Protein AF-A0A1S2WVA4-F1 (afdb_monomer_lite)

Radius of gyration: 17.66 Å; chains: 1; bounding box: 34×41×40 Å

Structure (mmCIF, N/CA/C/O backbone):
data_AF-A0A1S2WVA4-F1
#
_entry.id   AF-A0A1S2WVA4-F1
#
loop_
_atom_site.group_PDB
_atom_site.id
_atom_site.type_symbol
_atom_site.label_atom_id
_atom_site.label_alt_id
_atom_site.label_comp_id
_atom_site.label_asym_id
_atom_site.label_entity_id
_atom_site.label_seq_id
_atom_site.pdbx_PDB_ins_code
_atom_site.Cartn_x
_atom_site.Cartn_y
_atom_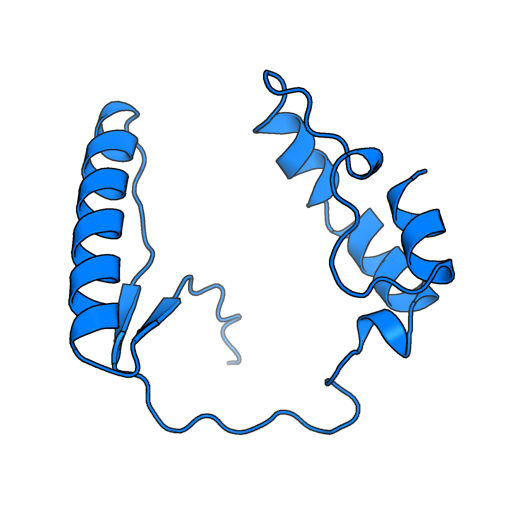site.Cartn_z
_atom_site.occupancy
_atom_site.B_iso_or_equiv
_atom_site.auth_seq_id
_atom_site.auth_comp_id
_atom_site.auth_asym_id
_atom_site.auth_atom_id
_atom_site.pdbx_PDB_model_num
ATOM 1 N N . MET A 1 1 ? -9.750 -22.360 -10.172 1.00 27.92 1 MET A N 1
ATOM 2 C CA . MET A 1 1 ? -10.402 -21.085 -9.797 1.00 27.92 1 MET A CA 1
ATOM 3 C C . MET A 1 1 ? -9.357 -20.192 -9.152 1.00 27.92 1 MET A C 1
ATOM 5 O O . MET A 1 1 ? -8.994 -20.434 -8.010 1.00 27.92 1 MET A O 1
ATOM 9 N N . ILE A 1 2 ? -8.829 -19.211 -9.879 1.00 21.02 2 ILE A N 1
ATOM 10 C CA . ILE A 1 2 ? -7.950 -18.191 -9.297 1.00 21.02 2 ILE A CA 1
ATOM 11 C C . ILE A 1 2 ? -8.889 -17.121 -8.740 1.00 21.02 2 ILE A C 1
ATOM 13 O O . ILE A 1 2 ? -9.438 -16.321 -9.492 1.00 21.02 2 ILE A O 1
ATOM 17 N N . LYS A 1 3 ? -9.180 -17.178 -7.436 1.00 23.84 3 LYS A N 1
ATOM 18 C CA . LYS A 1 3 ? -9.877 -16.079 -6.762 1.00 23.84 3 LYS A CA 1
ATOM 19 C C . LYS A 1 3 ? -8.904 -14.907 -6.732 1.00 23.84 3 LYS A C 1
ATOM 21 O O . LYS A 1 3 ? -7.840 -15.025 -6.136 1.00 23.84 3 LYS A O 1
ATOM 26 N N . ALA A 1 4 ? -9.263 -13.806 -7.385 1.00 26.45 4 ALA A N 1
ATOM 27 C CA . ALA A 1 4 ? -8.571 -12.538 -7.230 1.00 26.45 4 ALA A CA 1
ATOM 28 C C . ALA A 1 4 ? -8.513 -12.191 -5.732 1.00 26.45 4 ALA A C 1
ATOM 30 O O . ALA A 1 4 ? -9.535 -11.924 -5.098 1.00 26.45 4 ALA A O 1
ATOM 31 N N . SER A 1 5 ? -7.323 -12.272 -5.150 1.00 31.66 5 SER A N 1
ATOM 32 C CA . SER A 1 5 ? -7.047 -11.973 -3.750 1.00 31.66 5 SER A CA 1
ATOM 33 C C . SER A 1 5 ? -6.958 -10.460 -3.552 1.00 31.66 5 SER A C 1
ATOM 35 O O . SER A 1 5 ? -5.880 -9.901 -3.398 1.00 31.66 5 SER A O 1
ATOM 37 N N . ASN A 1 6 ? -8.112 -9.790 -3.536 1.00 43.84 6 ASN A N 1
ATOM 38 C CA . ASN A 1 6 ? -8.252 -8.443 -2.976 1.00 43.84 6 ASN A CA 1
ATOM 39 C C . ASN A 1 6 ? -8.321 -8.542 -1.443 1.00 43.84 6 ASN A C 1
ATOM 41 O O . ASN A 1 6 ? -9.367 -8.275 -0.851 1.00 43.84 6 ASN A O 1
ATOM 45 N N . ILE A 1 7 ? -7.248 -9.004 -0.794 1.00 52.91 7 ILE A N 1
ATOM 46 C CA . ILE A 1 7 ? -7.193 -9.082 0.670 1.00 52.91 7 ILE A CA 1
ATOM 47 C C . ILE A 1 7 ? -6.258 -7.986 1.173 1.00 52.91 7 ILE A C 1
ATOM 49 O O . ILE A 1 7 ? -5.067 -7.995 0.879 1.00 52.91 7 ILE A O 1
ATOM 53 N N . ASN A 1 8 ? -6.804 -7.038 1.934 1.00 72.12 8 ASN A N 1
ATOM 54 C CA . ASN A 1 8 ? -5.996 -6.086 2.688 1.00 72.12 8 ASN A CA 1
ATOM 55 C C . ASN A 1 8 ? -5.404 -6.830 3.891 1.00 72.12 8 ASN A C 1
ATOM 57 O O . ASN A 1 8 ? -6.137 -7.245 4.791 1.00 72.12 8 ASN A O 1
ATOM 61 N N . GLN A 1 9 ? -4.091 -7.034 3.888 1.00 84.81 9 GLN A N 1
ATOM 62 C CA . GLN A 1 9 ? -3.369 -7.778 4.919 1.00 84.81 9 GLN A CA 1
ATOM 63 C C . GLN A 1 9 ? -2.133 -6.998 5.349 1.00 84.81 9 GLN A C 1
ATOM 65 O O . GLN A 1 9 ? -1.464 -6.372 4.528 1.00 84.81 9 GLN A O 1
ATOM 70 N N . LEU A 1 10 ? -1.840 -7.056 6.642 1.00 85.00 10 LEU A N 1
ATOM 71 C CA . LEU A 1 10 ? -0.620 -6.549 7.246 1.00 85.00 10 LEU A CA 1
ATOM 72 C C . LEU A 1 10 ? 0.130 -7.731 7.860 1.00 85.00 10 LEU A C 1
ATOM 74 O O . LEU A 1 10 ? -0.429 -8.454 8.684 1.00 85.00 10 LEU A O 1
ATOM 78 N N . TYR A 1 11 ? 1.382 -7.922 7.450 1.00 87.94 11 TYR A N 1
ATOM 79 C CA . TYR A 1 11 ? 2.252 -8.973 7.970 1.00 87.94 11 TYR A CA 1
ATOM 80 C C . TYR A 1 11 ? 3.248 -8.377 8.964 1.00 87.94 11 TYR A C 1
ATOM 82 O O . TYR A 1 11 ? 3.995 -7.468 8.608 1.00 87.94 11 TYR A O 1
ATOM 90 N N . ALA A 1 12 ? 3.261 -8.881 10.197 1.00 85.31 12 ALA A N 1
ATOM 91 C CA . ALA A 1 12 ? 4.209 -8.454 11.226 1.00 85.31 12 ALA A CA 1
ATOM 92 C C . ALA A 1 12 ? 5.357 -9.467 11.357 1.00 85.31 12 ALA A C 1
ATOM 94 O O . ALA A 1 12 ? 5.121 -10.672 11.455 1.00 85.31 12 ALA A O 1
ATOM 95 N N . HIS A 1 13 ? 6.604 -8.986 11.363 1.00 83.88 13 HIS A N 1
ATOM 96 C CA . HIS A 1 13 ? 7.802 -9.832 11.452 1.00 83.88 13 HIS A CA 1
ATOM 97 C C . HIS A 1 13 ? 8.268 -10.076 12.889 1.00 83.88 13 HIS A C 1
ATOM 99 O O . HIS A 1 13 ? 8.934 -11.073 13.158 1.00 83.88 13 HIS A O 1
ATOM 105 N N . HIS A 1 14 ? 7.953 -9.161 13.804 1.00 83.75 14 HIS A N 1
ATOM 106 C CA . HIS A 1 14 ? 8.380 -9.239 15.196 1.00 83.75 14 HIS A CA 1
ATOM 107 C C . HIS A 1 14 ? 7.360 -8.593 16.137 1.00 83.75 14 HIS A C 1
ATOM 109 O O . HIS A 1 14 ? 6.536 -7.772 15.731 1.00 83.75 14 HIS A O 1
ATOM 115 N N . GLU A 1 15 ? 7.464 -8.929 17.418 1.00 86.50 15 GLU A N 1
ATOM 116 C CA . GLU A 1 15 ? 6.481 -8.588 18.450 1.00 86.50 15 GLU A CA 1
ATOM 117 C C . GLU A 1 15 ? 6.172 -7.074 18.543 1.00 86.50 15 GLU A C 1
ATOM 119 O O . GLU A 1 15 ? 4.993 -6.724 18.442 1.00 86.50 15 GLU A O 1
ATOM 124 N N . PRO A 1 16 ? 7.163 -6.154 18.499 1.00 91.12 16 PRO A N 1
ATOM 125 C CA . PRO A 1 16 ? 6.868 -4.718 18.502 1.00 91.12 16 PRO A CA 1
ATOM 126 C C . PRO A 1 16 ? 6.048 -4.217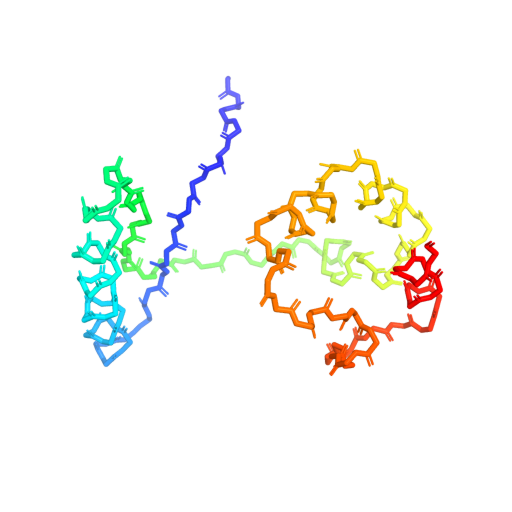 17.298 1.00 91.12 16 PRO A C 1
ATOM 128 O O . PRO A 1 16 ? 5.243 -3.300 17.431 1.00 91.12 16 PRO A O 1
ATOM 131 N N . GLN A 1 17 ? 6.219 -4.813 16.109 1.00 89.44 17 GLN A N 1
ATOM 132 C CA . GLN A 1 17 ? 5.419 -4.460 14.926 1.00 89.44 17 GLN A CA 1
ATOM 133 C C . GLN A 1 17 ? 3.973 -4.916 15.114 1.00 89.44 17 GLN A C 1
ATOM 135 O O . GLN A 1 17 ? 3.056 -4.203 14.714 1.00 89.44 17 GLN A O 1
ATOM 140 N N . ASN A 1 18 ? 3.777 -6.088 15.726 1.00 89.44 18 ASN A N 1
ATOM 141 C CA . ASN A 1 18 ? 2.453 -6.635 15.980 1.00 89.44 18 ASN A CA 1
ATOM 142 C C . ASN A 1 18 ? 1.672 -5.764 16.973 1.00 89.44 18 ASN A C 1
ATOM 144 O O . ASN A 1 18 ? 0.543 -5.384 16.680 1.00 89.44 18 ASN A O 1
ATOM 148 N N . GLN A 1 19 ? 2.298 -5.364 18.086 1.00 91.25 19 GLN A N 1
ATOM 149 C CA . GLN A 1 19 ? 1.671 -4.480 19.077 1.00 91.25 19 GLN A CA 1
ATOM 150 C C . GLN A 1 19 ? 1.212 -3.150 18.458 1.00 91.25 19 GLN A C 1
ATOM 152 O O . GLN A 1 19 ? 0.059 -2.747 18.616 1.00 91.25 19 GLN A O 1
ATOM 157 N N . VAL A 1 20 ? 2.092 -2.488 17.696 1.00 93.56 20 VAL A N 1
ATOM 158 C CA . VAL A 1 20 ? 1.769 -1.215 17.029 1.00 93.56 20 VAL A CA 1
ATOM 159 C C . VAL A 1 20 ? 0.661 -1.405 15.990 1.00 93.56 20 VAL A C 1
ATOM 161 O O . VAL A 1 20 ? -0.270 -0.600 15.915 1.00 93.56 20 VAL A O 1
ATOM 164 N N . ALA A 1 21 ? 0.729 -2.478 15.198 1.00 90.81 21 ALA A N 1
ATOM 165 C CA . ALA A 1 21 ? -0.289 -2.803 14.208 1.00 90.81 21 ALA A CA 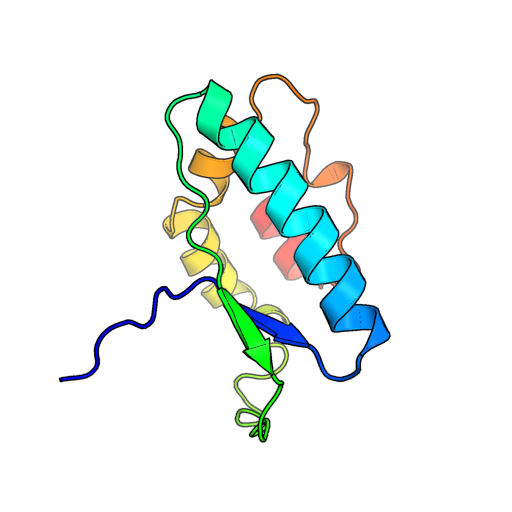1
ATOM 166 C C . ALA A 1 21 ? -1.669 -3.004 14.851 1.00 90.81 21 ALA A C 1
ATOM 168 O O . ALA A 1 21 ? -2.666 -2.480 14.344 1.00 90.81 21 ALA A O 1
ATOM 169 N N . GLU A 1 22 ? -1.734 -3.733 15.965 1.00 92.75 22 GLU A N 1
ATOM 170 C CA . GLU A 1 22 ? -2.964 -3.988 16.713 1.00 92.75 22 GLU A CA 1
ATOM 171 C C . GLU A 1 22 ? -3.538 -2.704 17.312 1.00 92.75 22 GLU A C 1
ATOM 173 O O . GLU A 1 22 ? -4.731 -2.433 17.145 1.00 92.75 22 GLU A O 1
ATOM 178 N N . GLU A 1 23 ? -2.697 -1.878 17.940 1.00 94.94 23 GLU A N 1
ATOM 179 C CA . GLU A 1 23 ? -3.114 -0.609 18.537 1.00 94.94 23 GLU A CA 1
ATOM 180 C C . GLU A 1 23 ? -3.706 0.341 17.485 1.00 94.94 23 GLU A C 1
ATOM 182 O O . GLU A 1 23 ? -4.817 0.857 17.653 1.00 94.94 23 GLU A O 1
ATOM 187 N N . VAL A 1 24 ? -3.000 0.543 16.370 1.00 93.94 24 VAL A N 1
ATOM 188 C CA . VAL A 1 24 ? -3.456 1.417 15.280 1.00 93.94 24 VAL A CA 1
ATOM 189 C C . VAL A 1 24 ? -4.724 0.859 14.635 1.00 93.94 24 VAL A C 1
ATOM 191 O O . VAL A 1 24 ? -5.679 1.602 14.408 1.00 93.94 24 VAL A O 1
ATOM 194 N N . THR A 1 25 ? -4.782 -0.452 14.388 1.00 92.06 25 THR A N 1
ATOM 195 C CA . THR A 1 25 ? -5.961 -1.094 13.787 1.00 92.06 25 THR A CA 1
ATOM 196 C C . THR A 1 25 ? -7.183 -0.988 14.694 1.00 92.06 25 THR A C 1
ATOM 198 O O . THR A 1 25 ? -8.291 -0.775 14.197 1.00 92.06 25 THR A O 1
ATOM 201 N N . LYS A 1 26 ? -7.009 -1.103 16.016 1.00 94.19 26 LYS A N 1
ATOM 202 C CA . LYS A 1 26 ? -8.087 -0.905 16.990 1.00 94.19 26 LYS A CA 1
ATOM 203 C C . LYS A 1 26 ? -8.631 0.521 16.924 1.00 94.19 26 LYS A C 1
ATOM 205 O O . LYS A 1 26 ? -9.834 0.683 16.728 1.00 94.19 26 LYS A O 1
ATOM 210 N N . LYS A 1 27 ? -7.754 1.530 16.994 1.00 95.25 27 LYS A N 1
ATOM 211 C CA . LYS A 1 27 ? -8.146 2.946 16.879 1.00 95.25 27 LYS A CA 1
ATOM 212 C C . LYS A 1 27 ? -8.886 3.212 15.566 1.00 95.25 27 LYS A C 1
ATOM 214 O O . LYS A 1 27 ? -9.963 3.796 15.571 1.00 95.25 27 LYS A O 1
ATOM 219 N N . LEU A 1 28 ? -8.375 2.701 14.443 1.00 92.50 28 LEU A N 1
ATOM 220 C CA . LEU A 1 28 ? -9.033 2.833 13.139 1.00 92.50 28 LEU A CA 1
ATOM 221 C C . LEU A 1 28 ? -10.416 2.170 13.109 1.00 92.50 28 LEU A C 1
ATOM 223 O O . LEU A 1 28 ? -11.365 2.767 12.611 1.00 92.50 28 LEU A O 1
ATOM 227 N N . LYS A 1 29 ? -10.565 0.955 13.649 1.00 93.31 29 LYS A N 1
ATOM 228 C CA . LYS A 1 29 ? -11.869 0.273 13.721 1.00 93.31 29 LYS A CA 1
ATOM 229 C C . LYS A 1 29 ? -12.882 1.070 14.538 1.00 93.31 29 LYS A C 1
ATOM 231 O O . LYS A 1 29 ? -14.038 1.160 14.133 1.00 93.31 29 LYS A O 1
ATOM 236 N N . GLU A 1 30 ? -12.457 1.634 15.663 1.00 95.31 30 GLU A N 1
ATOM 237 C CA . GLU A 1 30 ? -13.303 2.472 16.514 1.00 95.31 30 GLU A CA 1
ATOM 238 C C . GLU A 1 30 ? -13.749 3.744 15.783 1.00 95.31 30 GLU A C 1
ATOM 240 O O . GLU A 1 30 ? -14.940 4.048 15.791 1.00 95.31 30 GLU A O 1
ATOM 245 N N . GLU A 1 31 ? -12.841 4.433 15.086 1.00 93.69 31 GLU A N 1
ATOM 246 C CA . GLU A 1 31 ? -13.177 5.620 14.288 1.00 93.69 31 GLU A CA 1
ATOM 247 C C . GLU A 1 31 ? -14.130 5.295 13.129 1.00 93.69 31 GLU A C 1
ATOM 249 O O . GLU A 1 31 ? -15.185 5.912 12.999 1.00 93.69 31 GLU A O 1
ATOM 254 N N . PHE A 1 32 ? -13.827 4.279 12.317 1.00 90.75 32 PHE A N 1
ATOM 255 C CA . PHE A 1 32 ? -14.658 3.914 11.161 1.00 90.75 32 PHE A CA 1
ATOM 256 C C . PHE A 1 32 ? -16.052 3.429 11.574 1.00 90.75 32 PHE A C 1
ATOM 258 O O . PHE A 1 32 ? -17.039 3.711 10.887 1.00 90.75 32 PHE A O 1
ATOM 265 N N . LYS A 1 33 ? -16.166 2.763 12.731 1.00 93.38 33 LYS A N 1
ATOM 266 C CA . LYS A 1 33 ? -17.458 2.337 13.279 1.00 93.38 33 LYS A CA 1
ATOM 267 C C . LYS A 1 33 ? -18.389 3.524 13.550 1.00 93.38 33 LYS A C 1
ATOM 269 O O . LYS A 1 33 ? -19.590 3.378 13.343 1.00 93.38 33 LYS A O 1
ATOM 274 N N . LYS A 1 34 ? -17.867 4.701 13.933 1.00 94.94 34 LYS A N 1
ATOM 275 C CA . LYS A 1 34 ? -18.670 5.934 14.116 1.00 94.94 34 LYS A CA 1
ATOM 276 C C . LYS A 1 34 ? -19.354 6.390 12.822 1.00 94.94 34 LYS A C 1
ATOM 278 O O . LYS A 1 34 ? -20.366 7.079 12.876 1.00 94.94 34 LYS A O 1
ATOM 283 N N . HIS A 1 35 ? -18.822 5.977 11.673 1.00 91.94 35 HIS A N 1
ATOM 284 C CA . HIS A 1 35 ? -19.337 6.297 10.343 1.00 91.94 35 HIS A CA 1
ATOM 285 C C . HIS A 1 35 ? -20.070 5.117 9.681 1.00 91.94 35 HIS A C 1
ATOM 287 O O . HIS A 1 35 ? -20.273 5.133 8.469 1.00 91.94 35 HIS A O 1
ATOM 293 N N . ASN A 1 36 ? -20.459 4.083 10.442 1.00 92.31 36 ASN A N 1
ATOM 294 C CA . ASN A 1 36 ? -21.046 2.838 9.925 1.00 92.31 36 ASN A CA 1
ATOM 295 C C . ASN A 1 36 ? -20.174 2.146 8.858 1.00 92.31 36 ASN A C 1
ATOM 297 O O . ASN A 1 36 ? -20.678 1.474 7.958 1.00 92.31 36 ASN A O 1
ATOM 301 N N . GLN A 1 37 ? -18.852 2.296 8.963 1.00 89.44 37 GLN A N 1
ATOM 302 C CA . GLN A 1 37 ? -17.880 1.652 8.088 1.00 89.44 37 GLN A CA 1
ATOM 303 C C . GLN A 1 37 ? -17.104 0.573 8.847 1.00 89.44 37 GLN A C 1
ATOM 305 O O . GLN A 1 37 ? -16.945 0.625 10.066 1.00 89.44 37 GLN A O 1
ATOM 310 N N . SER A 1 38 ? -16.619 -0.431 8.118 1.00 90.25 38 SER A N 1
ATOM 311 C CA . SER A 1 38 ? -15.857 -1.550 8.678 1.00 90.25 38 SER A CA 1
ATOM 312 C C . SER A 1 38 ? -14.447 -1.592 8.102 1.00 90.25 38 SER A C 1
ATOM 314 O O . SER A 1 38 ? -14.254 -1.474 6.893 1.00 90.25 38 SER A O 1
ATOM 316 N N . VAL A 1 39 ? -13.461 -1.811 8.972 1.00 88.88 39 VAL A N 1
ATOM 317 C CA . VAL A 1 39 ? -12.069 -2.060 8.577 1.00 88.88 39 VAL A CA 1
ATOM 318 C C . VAL A 1 39 ? -11.846 -3.569 8.509 1.00 88.88 39 VAL A C 1
ATOM 320 O O . VAL A 1 39 ? -11.863 -4.253 9.534 1.00 88.88 39 VAL A O 1
ATOM 323 N N . TYR A 1 40 ? -11.626 -4.080 7.297 1.00 89.81 40 TYR A N 1
ATOM 324 C CA . TYR A 1 40 ? -11.460 -5.514 7.021 1.00 89.81 40 TYR A CA 1
ATOM 325 C C . TYR A 1 40 ? -10.003 -5.997 7.039 1.00 89.81 40 TYR A C 1
ATOM 327 O O . TYR A 1 40 ? -9.759 -7.190 6.867 1.00 89.81 40 TYR A O 1
ATOM 335 N N . THR A 1 41 ? -9.036 -5.093 7.228 1.00 89.44 41 THR A N 1
ATOM 336 C CA . THR A 1 41 ? -7.609 -5.435 7.216 1.00 89.44 41 THR A CA 1
ATOM 337 C C . THR A 1 41 ? -7.274 -6.428 8.326 1.00 89.44 41 THR A C 1
ATOM 339 O O . THR A 1 41 ? -7.610 -6.207 9.493 1.00 89.44 41 THR A O 1
ATOM 342 N N . GLN A 1 42 ? -6.610 -7.520 7.953 1.00 89.25 42 GLN A N 1
ATOM 343 C CA . GLN A 1 42 ? -6.159 -8.558 8.880 1.00 89.25 42 GLN A CA 1
ATOM 344 C C . GLN A 1 42 ? -4.692 -8.341 9.248 1.00 89.25 42 GLN A C 1
ATOM 346 O O . GLN A 1 42 ? -3.890 -7.994 8.381 1.00 89.25 42 GLN A O 1
ATOM 351 N N . ILE A 1 43 ? -4.351 -8.582 10.513 1.00 89.62 43 ILE A N 1
ATOM 352 C CA . ILE A 1 43 ? -2.965 -8.662 10.981 1.00 89.62 43 ILE A CA 1
ATOM 353 C C . ILE A 1 43 ? -2.613 -10.143 11.039 1.00 89.62 43 ILE A C 1
ATOM 355 O O . ILE A 1 43 ? -3.309 -10.918 11.696 1.00 89.62 43 ILE A O 1
ATOM 359 N N . LEU A 1 44 ? -1.580 -10.537 10.304 1.00 90.19 44 LEU A N 1
ATOM 360 C CA . LEU A 1 44 ? -1.119 -11.915 10.215 1.00 90.19 44 LEU A CA 1
ATOM 361 C C . LEU A 1 44 ? 0.365 -11.985 10.594 1.00 90.19 44 LEU A C 1
ATOM 363 O O . LEU A 1 44 ? 1.119 -11.053 10.298 1.00 90.19 44 LEU A O 1
ATOM 367 N N . PRO A 1 45 ? 0.823 -13.087 11.210 1.00 88.62 45 PRO A N 1
ATOM 368 C CA . PRO A 1 45 ? 2.251 -13.315 11.364 1.00 88.62 45 PRO A CA 1
ATOM 369 C C . PRO A 1 45 ? 2.896 -13.412 9.978 1.00 88.62 45 PRO A C 1
ATOM 371 O O . PRO A 1 45 ? 2.355 -14.058 9.075 1.00 88.62 45 PRO A O 1
ATOM 374 N N . SER A 1 46 ? 4.051 -12.770 9.796 1.00 89.06 46 SER A N 1
ATOM 375 C CA . SER A 1 46 ? 4.812 -12.929 8.560 1.00 89.06 46 SER A CA 1
ATOM 376 C C . SER A 1 46 ? 5.235 -14.383 8.399 1.00 89.06 46 SER A C 1
ATOM 378 O O . SER A 1 46 ? 5.864 -14.970 9.277 1.00 89.06 46 SER A O 1
ATOM 380 N N . THR A 1 47 ? 4.938 -14.948 7.235 1.00 88.31 47 THR A N 1
ATOM 381 C CA . THR A 1 47 ? 5.430 -16.263 6.819 1.00 88.31 47 THR A CA 1
ATOM 382 C C . THR A 1 47 ? 6.585 -16.103 5.831 1.00 88.31 47 THR A C 1
ATOM 384 O O . THR A 1 47 ? 7.128 -15.011 5.657 1.00 88.31 47 THR A O 1
ATOM 387 N N . HIS A 1 48 ? 6.955 -17.190 5.152 1.00 90.94 48 HIS A N 1
ATOM 388 C CA . HIS A 1 48 ? 7.917 -17.157 4.056 1.00 90.94 48 HIS A CA 1
ATOM 389 C C . HIS A 1 48 ? 7.481 -16.168 2.967 1.00 90.94 48 HIS A C 1
ATOM 391 O O . HIS A 1 48 ? 6.369 -16.259 2.445 1.00 90.94 48 HIS A O 1
ATOM 397 N N . PHE A 1 49 ? 8.379 -15.245 2.621 1.00 90.50 49 PHE A N 1
ATOM 398 C CA . PHE A 1 49 ? 8.219 -14.332 1.497 1.00 90.50 49 PHE A CA 1
ATOM 399 C C . PHE A 1 49 ? 9.009 -14.859 0.299 1.00 90.50 49 PHE A C 1
ATOM 401 O O . PHE A 1 49 ? 10.240 -14.908 0.322 1.00 90.50 49 PHE A O 1
ATOM 408 N N . TYR A 1 50 ? 8.299 -15.243 -0.759 1.00 93.06 50 TYR A N 1
ATOM 409 C CA . TYR A 1 50 ? 8.914 -15.627 -2.024 1.00 93.06 50 TYR A CA 1
ATOM 410 C C . TYR A 1 50 ? 9.056 -14.388 -2.895 1.00 93.06 50 TYR A C 1
ATOM 412 O O . TYR A 1 50 ? 8.066 -13.782 -3.306 1.00 93.06 50 TYR A O 1
ATOM 420 N N . LYS A 1 51 ? 10.301 -14.002 -3.171 1.00 94.19 51 LYS A N 1
ATOM 421 C CA . LYS A 1 51 ? 10.582 -12.878 -4.059 1.00 94.19 51 LYS A CA 1
ATOM 422 C C . LYS A 1 51 ? 10.000 -13.171 -5.445 1.00 94.19 51 LYS A C 1
ATOM 424 O O . LYS A 1 51 ? 10.339 -14.186 -6.047 1.00 94.19 51 LYS A O 1
ATOM 429 N N . ALA A 1 52 ? 9.168 -12.261 -5.950 1.00 92.75 52 ALA A N 1
ATOM 430 C CA . ALA A 1 52 ? 8.668 -12.332 -7.320 1.00 92.75 52 ALA A CA 1
ATOM 431 C C . ALA A 1 52 ? 9.819 -12.243 -8.336 1.00 92.75 52 ALA A C 1
ATOM 433 O O . ALA A 1 52 ? 10.876 -11.666 -8.050 1.00 92.75 52 ALA A O 1
ATOM 434 N N . GLU A 1 53 ? 9.601 -12.769 -9.536 1.00 94.88 53 GLU A N 1
ATOM 435 C CA . GLU A 1 53 ? 10.584 -12.795 -10.613 1.00 94.88 53 GLU A CA 1
ATOM 436 C C . GLU A 1 53 ? 11.129 -11.397 -10.944 1.00 94.88 53 GLU A C 1
ATOM 438 O O . GLU A 1 53 ? 10.486 -10.363 -10.740 1.00 94.88 53 GLU A O 1
ATOM 443 N N . SER A 1 54 ? 12.338 -11.353 -11.507 1.00 94.75 54 SER A N 1
ATOM 444 C CA . SER A 1 54 ? 13.060 -10.105 -11.785 1.00 94.75 54 SER A CA 1
ATOM 445 C C . SER A 1 54 ? 12.292 -9.127 -12.679 1.00 94.75 54 SER A C 1
ATOM 447 O O . SER A 1 54 ? 12.495 -7.917 -12.566 1.00 94.75 54 SER A O 1
ATOM 449 N N . TYR A 1 55 ? 11.403 -9.613 -13.547 1.00 93.00 55 TYR A N 1
ATOM 450 C CA . TYR A 1 55 ? 10.591 -8.764 -14.420 1.00 93.00 55 TYR A CA 1
ATOM 451 C C . TYR A 1 55 ? 9.447 -8.044 -13.683 1.00 93.00 55 TYR A C 1
ATOM 453 O O . TYR A 1 55 ? 8.988 -7.005 -14.158 1.00 93.00 55 TYR A O 1
ATOM 461 N N . HIS A 1 56 ? 9.002 -8.557 -12.530 1.00 93.38 56 HIS A N 1
ATOM 462 C CA . HIS A 1 56 ? 7.982 -7.919 -11.692 1.00 93.38 56 HIS A CA 1
ATOM 463 C C . HIS A 1 56 ? 8.551 -6.827 -10.788 1.00 93.38 56 HIS A C 1
ATOM 465 O O . HIS A 1 56 ? 7.862 -5.852 -10.486 1.00 93.38 56 HIS A O 1
ATOM 471 N N . GLN A 1 57 ? 9.809 -6.977 -10.372 1.00 93.31 57 GLN A N 1
ATOM 472 C CA . GLN A 1 57 ? 10.502 -5.970 -9.571 1.00 93.31 57 GLN A CA 1
ATOM 473 C C . GLN A 1 57 ? 10.588 -4.662 -10.363 1.00 93.31 57 GLN A C 1
ATOM 475 O O . GLN A 1 57 ? 10.930 -4.690 -11.547 1.00 93.31 57 GLN A O 1
ATOM 480 N N . ASP A 1 58 ? 10.268 -3.530 -9.740 1.00 88.62 58 ASP A N 1
ATOM 481 C CA . ASP A 1 58 ? 10.358 -2.196 -10.355 1.00 88.62 58 ASP A CA 1
ATOM 482 C C . ASP A 1 58 ? 9.613 -2.083 -11.695 1.00 88.62 58 ASP A C 1
ATOM 484 O O . ASP A 1 58 ? 10.027 -1.371 -12.611 1.00 88.62 58 ASP A O 1
ATOM 488 N N . TYR A 1 59 ? 8.495 -2.807 -11.844 1.00 88.38 59 TYR A N 1
ATOM 489 C CA . TYR A 1 59 ? 7.763 -2.876 -13.113 1.00 88.38 59 TYR A CA 1
ATOM 490 C C . TYR A 1 59 ? 7.405 -1.489 -13.669 1.00 88.38 59 TYR A C 1
ATOM 492 O O . TYR A 1 59 ? 7.521 -1.251 -14.872 1.00 88.38 59 TYR A O 1
ATOM 500 N N . HIS A 1 60 ? 7.012 -0.564 -12.791 1.00 84.38 60 HIS A N 1
ATOM 501 C CA . HIS A 1 60 ? 6.679 0.813 -13.149 1.00 84.38 60 HIS A CA 1
ATOM 502 C C . HIS A 1 60 ? 7.871 1.611 -13.705 1.00 84.38 60 HIS A C 1
ATOM 504 O O . HIS A 1 60 ? 7.666 2.476 -14.552 1.00 84.38 60 HIS A O 1
ATOM 510 N N . HIS A 1 61 ? 9.104 1.289 -13.299 1.00 84.31 61 HIS A N 1
ATOM 511 C CA . HIS A 1 61 ? 10.326 1.867 -13.869 1.00 84.31 61 HIS A CA 1
ATOM 512 C C . HIS A 1 61 ? 10.699 1.229 -15.198 1.00 84.31 61 HIS A C 1
ATOM 514 O O . HIS A 1 61 ? 11.082 1.923 -16.134 1.00 84.31 61 HIS A O 1
ATOM 520 N N . LYS A 1 62 ? 10.575 -0.099 -15.291 1.00 88.12 62 LYS A N 1
ATOM 521 C CA . LYS A 1 62 ? 10.943 -0.869 -16.489 1.00 88.12 62 LYS A CA 1
ATOM 522 C C . LYS A 1 62 ? 9.966 -0.656 -17.646 1.00 88.12 62 LYS A C 1
ATOM 524 O O . LYS A 1 62 ? 10.362 -0.722 -18.805 1.00 88.12 62 LYS A O 1
ATOM 529 N N . ASN A 1 63 ? 8.687 -0.415 -17.347 1.00 88.25 63 ASN A N 1
ATOM 530 C CA . ASN A 1 63 ? 7.609 -0.301 -18.333 1.00 88.25 63 ASN A CA 1
ATOM 531 C C . ASN A 1 63 ? 6.729 0.946 -18.101 1.00 88.25 63 ASN A C 1
ATOM 533 O O . ASN A 1 63 ? 5.505 0.815 -17.980 1.00 88.25 63 ASN A O 1
ATOM 537 N N . PRO A 1 64 ? 7.302 2.166 -18.084 1.00 86.38 64 PRO A N 1
ATOM 538 C CA . PRO A 1 64 ? 6.607 3.372 -17.628 1.00 86.38 64 PRO A CA 1
ATOM 539 C C . PRO A 1 64 ? 5.364 3.687 -18.467 1.00 86.38 64 PRO A C 1
ATOM 541 O O . PRO A 1 64 ? 4.316 4.003 -17.915 1.00 86.38 64 PRO A O 1
ATOM 544 N N . LYS A 1 65 ? 5.416 3.496 -19.794 1.00 87.56 65 LYS A N 1
ATOM 545 C CA . LYS A 1 65 ? 4.263 3.718 -20.690 1.00 87.56 65 LYS A CA 1
ATOM 546 C C . LYS A 1 65 ? 3.104 2.749 -20.426 1.00 87.56 65 LYS A C 1
ATOM 548 O O . LYS A 1 65 ? 1.950 3.166 -20.387 1.00 87.56 65 LYS A O 1
ATOM 553 N N . ARG A 1 66 ? 3.397 1.455 -20.239 1.00 89.19 66 ARG A N 1
ATOM 554 C CA . ARG A 1 66 ? 2.363 0.432 -19.982 1.00 89.19 66 ARG A CA 1
ATOM 555 C C . ARG A 1 66 ? 1.748 0.612 -18.603 1.00 89.19 66 ARG A C 1
ATOM 557 O O . ARG A 1 66 ? 0.530 0.554 -18.461 1.00 89.19 66 ARG A O 1
ATOM 564 N N . TYR A 1 67 ? 2.588 0.865 -17.603 1.00 87.12 67 TYR A N 1
ATOM 565 C CA . TYR A 1 67 ? 2.118 1.132 -16.254 1.00 87.12 67 TYR A CA 1
ATOM 566 C C . TYR A 1 67 ? 1.297 2.425 -16.188 1.00 87.12 67 TYR A C 1
ATOM 568 O O . TYR A 1 67 ? 0.249 2.432 -15.551 1.00 87.12 67 TYR A O 1
ATOM 576 N N . CYS A 1 68 ? 1.705 3.470 -16.917 1.00 85.00 68 CYS A N 1
ATOM 577 C CA . CYS A 1 68 ? 0.942 4.707 -17.070 1.00 85.00 68 CYS A CA 1
ATOM 578 C C . CYS A 1 68 ? -0.467 4.452 -17.617 1.00 85.00 68 CYS A C 1
ATOM 580 O O . CYS A 1 68 ? -1.441 4.849 -16.987 1.00 85.00 68 CYS A O 1
ATOM 582 N N . TYR A 1 69 ? -0.586 3.733 -18.739 1.00 88.56 69 TYR A N 1
ATOM 583 C CA . TYR A 1 69 ? -1.883 3.395 -19.334 1.00 88.56 69 TYR A CA 1
ATOM 584 C C . TYR A 1 69 ? -2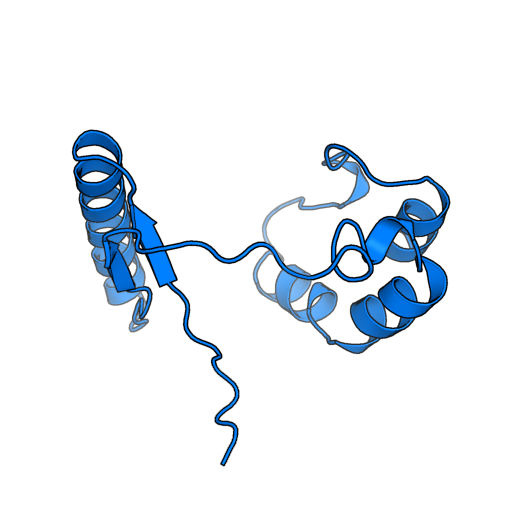.798 2.637 -18.358 1.00 88.56 69 TYR A C 1
ATOM 586 O O . TYR A 1 69 ? -3.973 2.968 -18.213 1.00 88.56 69 TYR A O 1
ATOM 594 N N . TYR A 1 70 ? -2.253 1.649 -17.642 1.00 90.00 70 TYR A N 1
ATOM 595 C CA . TYR A 1 70 ? -2.999 0.944 -16.599 1.00 90.00 70 TYR A CA 1
ATOM 596 C C . TYR A 1 70 ? -3.426 1.886 -15.463 1.00 90.00 70 TYR A C 1
ATOM 598 O O . TYR A 1 70 ? -4.579 1.858 -15.038 1.00 90.00 70 TYR A O 1
ATOM 606 N N . ARG A 1 71 ? -2.509 2.724 -14.964 1.00 86.56 71 ARG A N 1
ATOM 607 C CA . ARG A 1 71 ? -2.744 3.608 -13.818 1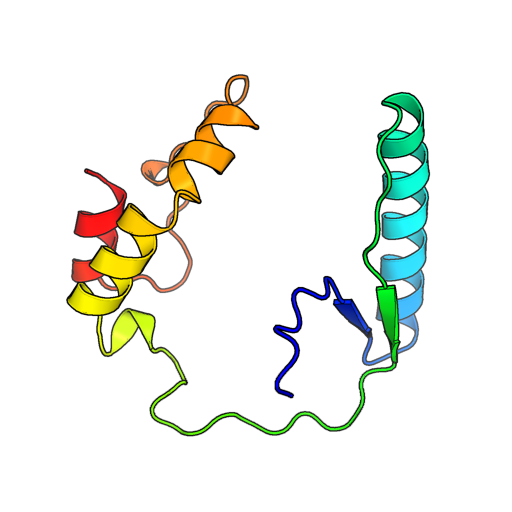.00 86.56 71 ARG A CA 1
ATOM 608 C C . ARG A 1 71 ? -3.820 4.651 -14.108 1.00 86.56 71 ARG A C 1
ATOM 610 O O . ARG A 1 71 ? -4.736 4.785 -13.302 1.00 86.56 71 ARG A O 1
ATOM 617 N N . THR A 1 72 ? -3.748 5.324 -15.252 1.00 85.00 72 THR A N 1
ATOM 618 C CA . THR A 1 72 ? -4.754 6.320 -15.648 1.00 85.00 72 THR A CA 1
ATOM 619 C C . THR A 1 72 ? -6.110 5.667 -15.931 1.00 85.00 72 THR A C 1
ATOM 621 O O . THR A 1 72 ? -7.146 6.233 -15.593 1.00 85.00 72 THR A O 1
ATOM 624 N N . GLY A 1 73 ? -6.124 4.437 -16.459 1.00 87.62 73 GLY A N 1
ATOM 625 C CA . GLY A 1 73 ? -7.350 3.682 -16.737 1.00 87.62 73 GLY A CA 1
ATOM 626 C C . GLY A 1 73 ? -7.999 2.990 -15.529 1.00 87.62 73 GLY A C 1
ATOM 627 O O . GLY A 1 73 ? -9.183 2.671 -15.580 1.00 87.62 73 GLY A O 1
ATOM 628 N N . CYS A 1 74 ? -7.274 2.750 -14.429 1.00 88.81 74 CYS A N 1
ATOM 629 C CA . CYS A 1 74 ? -7.793 1.952 -13.306 1.00 88.81 74 CYS A CA 1
ATOM 630 C C . CYS A 1 74 ? -8.784 2.692 -12.388 1.00 88.81 74 CYS A C 1
ATOM 632 O O . CYS A 1 74 ? -9.304 2.096 -11.447 1.00 88.81 74 CYS A O 1
ATOM 634 N N . GLY A 1 75 ? -9.012 3.994 -12.602 1.00 87.56 75 GLY A N 1
ATOM 635 C CA . GLY A 1 75 ? -9.930 4.808 -11.792 1.00 87.56 75 GLY A CA 1
ATOM 636 C C . GLY A 1 75 ? -9.445 5.103 -10.366 1.00 87.56 75 GLY A C 1
ATOM 637 O O . GLY A 1 75 ? -10.167 5.724 -9.580 1.00 87.56 75 GLY A O 1
ATOM 638 N N . ARG A 1 76 ? -8.217 4.697 -10.016 1.00 86.31 76 ARG A N 1
ATOM 639 C CA . ARG A 1 76 ? -7.633 4.944 -8.693 1.00 86.31 76 ARG A CA 1
ATOM 640 C C . ARG A 1 76 ? -7.510 6.433 -8.408 1.00 86.31 76 ARG A C 1
ATOM 642 O O . ARG A 1 76 ? -7.937 6.865 -7.345 1.00 86.31 76 ARG A O 1
ATOM 649 N N . ASP A 1 77 ? -6.978 7.205 -9.350 1.00 81.62 77 ASP A N 1
ATOM 650 C CA . ASP A 1 77 ? -6.720 8.633 -9.132 1.00 81.62 77 ASP A CA 1
ATOM 651 C C . ASP A 1 77 ? -8.034 9.424 -9.005 1.00 81.62 77 ASP A C 1
ATOM 653 O O . ASP A 1 77 ? -8.168 10.258 -8.115 1.00 81.62 77 ASP A O 1
ATOM 657 N N . LEU A 1 78 ? -9.068 9.057 -9.775 1.00 83.50 78 LEU A N 1
ATOM 658 C CA . LEU A 1 78 ? -10.428 9.587 -9.604 1.00 83.50 78 LEU A CA 1
ATOM 659 C C . LEU A 1 78 ? -11.001 9.279 -8.212 1.00 83.50 78 LEU A C 1
ATOM 661 O O . LEU A 1 78 ? -11.614 10.139 -7.581 1.00 83.50 78 LEU A O 1
ATOM 665 N N . THR A 1 79 ? -10.798 8.052 -7.724 1.00 86.88 79 THR A N 1
ATOM 666 C CA . THR A 1 79 ? -11.279 7.622 -6.403 1.00 86.88 79 THR A CA 1
ATOM 667 C C . THR A 1 79 ? -10.564 8.373 -5.287 1.00 86.88 79 THR A C 1
ATOM 669 O O . THR A 1 79 ? -11.218 8.867 -4.373 1.00 86.88 79 THR A O 1
ATOM 672 N N . VAL A 1 80 ? -9.237 8.502 -5.375 1.00 83.25 80 VAL A N 1
ATOM 673 C CA . VAL A 1 80 ? -8.430 9.272 -4.421 1.00 83.25 80 VAL A CA 1
ATOM 674 C C . VAL A 1 80 ? -8.908 10.723 -4.406 1.00 83.25 80 VAL A C 1
ATOM 676 O O . VAL A 1 80 ? -9.308 11.204 -3.350 1.00 83.25 80 VAL A O 1
ATOM 679 N N . ASN A 1 81 ? -9.012 11.379 -5.564 1.00 79.94 81 ASN A N 1
ATOM 680 C CA . ASN A 1 81 ? -9.513 12.753 -5.640 1.00 79.94 81 ASN A CA 1
ATOM 681 C C . ASN A 1 81 ? -10.909 12.901 -5.024 1.00 79.94 81 ASN A C 1
ATOM 683 O O . ASN A 1 81 ? -11.165 13.894 -4.358 1.00 79.94 81 ASN A O 1
ATOM 687 N N . LYS A 1 82 ? -11.800 11.914 -5.192 1.00 85.44 82 LYS A N 1
ATOM 688 C CA . LYS A 1 82 ? -13.144 11.918 -4.593 1.00 85.44 82 LYS A CA 1
ATOM 689 C C . LYS A 1 82 ? -13.143 11.745 -3.071 1.00 85.44 82 LYS A C 1
ATOM 691 O O . LYS A 1 82 ? -13.952 12.368 -2.395 1.00 85.44 82 LYS A O 1
ATOM 696 N N . VAL A 1 83 ? -12.280 10.888 -2.533 1.00 85.00 83 VAL A N 1
ATOM 697 C CA . VAL A 1 83 ? -12.181 10.655 -1.081 1.00 85.00 83 VAL A CA 1
ATOM 698 C C . VAL A 1 83 ? -11.541 11.853 -0.378 1.00 85.00 83 VAL A C 1
ATOM 700 O O . VAL A 1 83 ? -11.940 12.210 0.727 1.00 85.00 83 VAL A O 1
ATOM 703 N N . TRP A 1 84 ? -10.579 12.495 -1.035 1.00 81.12 84 TRP A N 1
ATOM 704 C CA . TRP A 1 84 ? -9.710 13.507 -0.444 1.00 81.12 84 TRP A CA 1
ATOM 705 C C . TRP A 1 84 ? -10.035 14.943 -0.892 1.00 81.12 84 TRP A C 1
ATOM 707 O O . TRP A 1 84 ? -9.195 15.822 -0.748 1.00 81.12 84 TRP A O 1
ATOM 717 N N . GLN A 1 85 ? -11.254 15.215 -1.381 1.00 76.06 85 GLN A N 1
ATOM 718 C CA . GLN A 1 85 ? -11.675 16.529 -1.919 1.00 76.06 85 GLN A CA 1
ATOM 719 C C . GLN A 1 85 ? -11.447 17.721 -0.969 1.00 76.06 85 GLN A C 1
ATOM 721 O O . GLN A 1 85 ? -11.378 18.857 -1.425 1.00 76.06 85 GLN A O 1
ATOM 726 N N . ASN A 1 86 ? -11.328 17.463 0.338 1.00 75.56 86 ASN A N 1
ATOM 727 C CA . ASN A 1 86 ? -11.181 18.478 1.384 1.00 75.56 86 ASN A CA 1
ATOM 728 C C . ASN A 1 86 ? -9.749 18.605 1.932 1.00 75.56 86 ASN A C 1
ATOM 730 O O . ASN A 1 86 ? -9.544 19.254 2.956 1.00 75.56 86 ASN A O 1
ATOM 734 N N . ILE A 1 87 ? -8.764 17.977 1.289 1.00 70.50 87 ILE A N 1
ATOM 735 C CA . ILE A 1 87 ? -7.344 18.195 1.577 1.00 70.50 87 ILE A CA 1
ATOM 736 C C . ILE A 1 87 ? -6.638 18.670 0.304 1.00 70.50 87 ILE A C 1
ATOM 738 O O . ILE A 1 87 ? -6.976 18.225 -0.791 1.00 70.50 87 ILE A O 1
ATOM 742 N N . ASP A 1 88 ? -5.644 19.557 0.428 1.00 65.06 88 ASP A N 1
ATOM 743 C CA . ASP A 1 88 ? -4.791 19.976 -0.701 1.00 65.06 88 ASP A CA 1
ATOM 744 C C . ASP A 1 88 ? -3.790 18.861 -1.056 1.00 65.06 88 ASP A C 1
ATOM 746 O O . ASP A 1 88 ? -2.570 18.996 -0.933 1.00 65.06 88 ASP A O 1
ATOM 750 N N . TRP A 1 89 ? -4.321 17.695 -1.428 1.00 65.12 89 TRP A N 1
ATOM 751 C CA . TRP A 1 89 ? -3.531 16.579 -1.910 1.00 65.12 89 TRP A CA 1
ATOM 752 C C . TRP A 1 89 ? -3.218 16.800 -3.385 1.00 65.12 89 TRP A C 1
ATOM 754 O O . TRP A 1 89 ? -4.097 16.747 -4.244 1.00 65.12 89 TRP A O 1
ATOM 764 N N . LYS A 1 90 ? -1.942 17.036 -3.682 1.00 62.53 90 LYS A N 1
ATOM 765 C CA . LYS A 1 90 ? -1.432 17.087 -5.050 1.00 62.53 90 LYS A CA 1
ATOM 766 C C . LYS A 1 90 ? -0.260 16.136 -5.177 1.00 62.53 90 LYS A C 1
ATOM 768 O O . LYS A 1 90 ? 0.639 16.148 -4.338 1.00 62.53 90 LYS A O 1
ATOM 773 N N . TYR A 1 91 ? -0.220 15.384 -6.274 1.00 59.69 91 TYR A N 1
ATOM 774 C CA . TYR A 1 91 ? 0.963 14.603 -6.641 1.00 59.69 91 TYR A CA 1
ATOM 775 C C . TYR A 1 91 ? 2.226 15.468 -6.716 1.00 59.69 91 TYR A C 1
ATOM 777 O O . TYR A 1 91 ? 3.296 15.002 -6.356 1.00 59.69 91 TYR A O 1
ATOM 785 N N . SER A 1 92 ? 2.108 16.744 -7.095 1.00 56.56 92 SER A N 1
ATOM 786 C CA . SER A 1 92 ? 3.224 17.699 -7.092 1.00 56.56 92 SER A CA 1
ATOM 787 C C . SER A 1 92 ? 3.800 17.987 -5.702 1.00 56.56 92 SER A C 1
ATOM 789 O O . SER A 1 92 ? 4.943 18.419 -5.604 1.00 56.56 92 SER A O 1
ATOM 791 N N . ASN A 1 93 ? 3.021 17.775 -4.636 1.00 62.31 93 ASN A N 1
ATOM 792 C CA . ASN A 1 93 ? 3.416 18.079 -3.257 1.00 62.31 93 ASN A CA 1
ATOM 793 C C . ASN A 1 93 ? 4.140 16.901 -2.588 1.00 62.31 93 ASN A C 1
ATOM 795 O O . ASN A 1 93 ? 4.720 17.058 -1.517 1.00 62.31 93 ASN A O 1
ATOM 799 N N . VAL A 1 94 ? 4.110 15.722 -3.211 1.00 57.84 94 VAL A N 1
ATOM 800 C CA . VAL A 1 94 ? 4.823 14.530 -2.760 1.00 57.84 94 VAL A CA 1
ATOM 801 C C . VAL A 1 94 ? 5.731 14.125 -3.902 1.00 57.84 94 VAL A C 1
ATOM 803 O O . VAL A 1 94 ? 5.248 13.554 -4.869 1.00 57.84 94 VAL A O 1
ATOM 806 N N . VAL A 1 95 ? 7.033 14.397 -3.815 1.00 55.16 95 VAL A N 1
ATOM 807 C CA . VAL A 1 95 ? 7.994 13.758 -4.724 1.00 55.16 95 VAL A CA 1
ATOM 808 C C . VAL A 1 95 ? 8.099 12.313 -4.250 1.00 55.16 95 VAL A C 1
ATOM 810 O O . VAL A 1 95 ? 8.660 12.087 -3.174 1.00 55.16 95 VAL A O 1
ATOM 813 N N . PRO A 1 96 ? 7.505 11.321 -4.934 1.00 58.00 96 PRO A N 1
ATOM 814 C CA . PRO A 1 96 ? 7.546 9.971 -4.415 1.00 58.00 96 PRO A CA 1
ATOM 815 C C . PRO A 1 96 ? 8.993 9.508 -4.535 1.00 58.00 96 PRO A C 1
ATOM 817 O O . PRO A 1 96 ? 9.631 9.721 -5.569 1.00 58.00 96 PRO A O 1
ATOM 820 N N . PHE A 1 97 ? 9.505 8.949 -3.444 1.00 56.41 97 PHE A N 1
ATOM 821 C CA . PHE A 1 97 ? 10.837 8.370 -3.365 1.00 56.41 97 PHE A CA 1
ATOM 822 C C . PHE A 1 97 ? 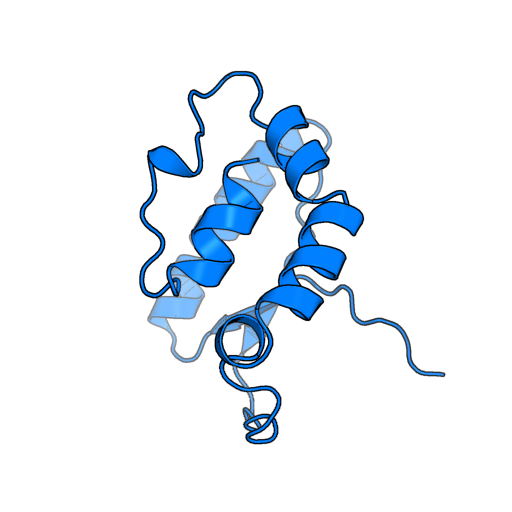10.955 7.367 -4.528 1.00 56.41 97 PHE A C 1
ATOM 824 O O . PHE A 1 97 ? 10.216 6.388 -4.569 1.00 56.41 97 PHE A O 1
ATOM 831 N N . ASP A 1 98 ? 11.779 7.691 -5.525 1.00 59.91 98 ASP A N 1
ATOM 832 C CA . ASP A 1 98 ? 12.069 6.876 -6.713 1.00 59.91 98 ASP A CA 1
ATOM 833 C C . ASP A 1 98 ? 10.984 6.800 -7.808 1.00 59.91 98 ASP A C 1
ATOM 835 O O . ASP A 1 98 ? 10.522 5.722 -8.178 1.00 59.91 98 ASP A O 1
ATOM 839 N N . ILE A 1 99 ? 10.622 7.929 -8.431 1.00 62.25 99 ILE A N 1
ATOM 840 C CA . ILE A 1 99 ? 9.900 7.925 -9.719 1.00 62.25 99 ILE A CA 1
ATOM 841 C C . ILE A 1 99 ? 10.815 8.378 -10.872 1.00 62.25 99 ILE A C 1
ATOM 843 O O . ILE A 1 99 ? 11.324 9.498 -10.834 1.00 62.25 99 ILE A O 1
ATOM 847 N N . PRO A 1 100 ? 10.985 7.584 -11.950 1.00 63.78 100 PRO A N 1
ATOM 848 C CA . PRO A 1 100 ? 11.638 8.052 -13.161 1.00 63.78 100 PRO A CA 1
ATOM 849 C C . PRO A 1 100 ? 10.805 9.163 -13.796 1.00 63.78 100 PRO A C 1
ATOM 851 O O . PRO A 1 100 ? 9.576 9.084 -13.844 1.00 63.78 100 PRO A O 1
ATOM 854 N N . SER A 1 101 ? 11.477 10.176 -14.341 1.00 62.12 101 SER A N 1
ATOM 855 C CA . SER A 1 101 ? 10.856 11.355 -14.966 1.00 62.12 101 SER A CA 1
ATOM 856 C C . SER A 1 101 ? 9.746 11.005 -15.968 1.00 62.12 101 SER A C 1
ATOM 858 O O . SER A 1 101 ? 8.692 11.634 -15.972 1.00 62.12 101 SER A O 1
ATOM 860 N N . SER A 1 102 ? 9.928 9.927 -16.737 1.00 63.38 102 SER A N 1
ATOM 861 C CA . SER A 1 102 ? 8.937 9.424 -17.703 1.00 63.38 102 SER A CA 1
ATOM 862 C C . SER A 1 102 ? 7.609 8.953 -17.088 1.00 63.38 102 SER A C 1
ATOM 864 O O . SER A 1 102 ? 6.597 8.909 -17.785 1.00 63.38 102 SER A O 1
ATOM 866 N N . TYR A 1 103 ? 7.586 8.595 -15.801 1.00 67.00 103 TYR A N 1
ATOM 867 C CA . TYR A 1 103 ? 6.359 8.280 -15.067 1.00 67.00 103 TYR A CA 1
ATOM 868 C C . TYR A 1 103 ? 5.784 9.515 -14.355 1.00 67.00 103 TYR A C 1
ATOM 870 O O . TYR A 1 103 ? 4.565 9.629 -14.249 1.00 67.00 103 TYR A O 1
ATOM 878 N N . ALA A 1 104 ? 6.617 10.483 -13.955 1.00 65.69 104 ALA A N 1
ATOM 879 C CA . ALA A 1 104 ? 6.139 11.753 -13.403 1.00 65.69 104 ALA A CA 1
ATOM 880 C C . ALA A 1 104 ? 5.261 12.521 -14.411 1.00 65.69 104 ALA A C 1
ATOM 882 O O . ALA A 1 104 ? 4.182 12.972 -14.045 1.00 65.69 104 ALA A O 1
ATOM 883 N N . GLU A 1 105 ? 5.653 12.569 -15.690 1.00 67.56 105 GLU A N 1
ATOM 884 C CA . GLU A 1 105 ? 4.847 13.172 -16.771 1.00 67.56 105 GLU A CA 1
ATOM 885 C C . GLU A 1 105 ? 3.476 12.502 -16.976 1.00 67.56 105 GLU A C 1
ATOM 887 O O . GLU A 1 105 ? 2.547 13.126 -17.484 1.00 67.56 105 GLU A O 1
ATOM 892 N N . CYS A 1 106 ? 3.334 11.226 -16.606 1.00 71.44 106 CYS A N 1
ATOM 893 C CA . CYS A 1 106 ? 2.060 10.514 -16.695 1.00 71.44 106 CYS A CA 1
ATOM 894 C C . CYS A 1 106 ? 1.067 10.956 -15.613 1.00 71.44 106 CYS A C 1
ATOM 896 O O . CYS A 1 106 ? -0.130 11.029 -15.876 1.00 71.44 106 CYS A O 1
ATOM 898 N N . LEU A 1 107 ? 1.559 11.212 -14.398 1.00 65.00 107 LEU A N 1
ATOM 899 C CA . LEU A 1 107 ? 0.732 11.504 -13.224 1.00 65.00 107 LEU A CA 1
ATOM 900 C C . LEU A 1 107 ? 0.358 12.984 -13.082 1.00 65.00 107 LEU A C 1
ATOM 902 O O . LEU A 1 107 ? -0.454 13.324 -12.225 1.00 65.00 107 LEU A O 1
ATOM 906 N N . THR A 1 108 ? 0.979 13.861 -13.870 1.00 62.28 108 THR A N 1
ATOM 907 C CA . THR A 1 108 ? 0.766 15.315 -13.829 1.00 62.28 108 THR A CA 1
ATOM 908 C C . THR A 1 108 ? -0.152 15.839 -14.937 1.00 62.28 108 THR A C 1
ATOM 910 O O . THR A 1 108 ? -0.370 17.048 -15.003 1.00 62.28 108 THR A O 1
ATOM 913 N N . ARG A 1 109 ? -0.683 14.958 -15.796 1.00 55.31 109 ARG A N 1
ATOM 914 C CA . ARG A 1 109 ? -1.743 15.274 -16.769 1.00 55.31 109 ARG A CA 1
ATOM 915 C C . ARG A 1 109 ? -3.117 15.225 -16.118 1.00 55.31 109 ARG A C 1
ATOM 917 O O . ARG A 1 109 ? -3.935 16.099 -16.470 1.00 55.31 109 ARG A O 1
#

Foldseek 3Di:
DPPPPPAQEDEDADDVSLVVVVVVQVVVQVVQVVVVHGDRYYYDHDDDDDDDDPCPPPVCVVPVPVVLVCVVPVCPVVVCCVVPVPDPDDPVVDPDDDDDPSNVVSRND

pLDDT: mean 79.53, std 17.08, range [21.02, 95.31]

Secondary structure (DSSP, 8-state):
--------EEEESSHHHHHHHHHHHHHHHHHHHHTT----PEEEE-----PPPTTTTTHHHHSHHHHHHHHHHTSHHHHHHHHSTTS---GGG---TT--HHHHHHHT-

Sequence (109 aa):
MIKASNINQLYAHHEPQNQVAEEVTKKLKEEFKKHNQSVYTQILPSTHFYKAESYHQDYHHKNPKRYCYYRTGCGRDLTVNKVWQNIDWKYSNVVPFDIPSSYAECLTR